Protein AF-A0A183CS65-F1 (afdb_monomer_lite)

Radius of gyration: 16.4 Å; chains: 1; bounding box: 31×21×52 Å

Sequence (94 aa):
NIADAFAIIPGSPTGNPYDYGSVMHYNGKAFAKNDKATIETIDKNYQQTMGWRLGLSFLDAKAINHRYCEHVCDDYPWHAPDCRNGGYANPNNC

Organism: Globodera pallida (NCBI:txid36090)

Foldseek 3Di:
DVCQQFQQPVPPPLSGGDDQQACPFQQQCVPPPDPHGPDADPPNVSNVNHNHNPDGDPVRVSSVCVVPPVCLCVVPPVQWDPDPPPDGGDSVGD

pLDDT: mean 84.72, std 13.67, range [42.22, 96.62]

InterPro domains:
  IPR001506 Peptidase M12A [PF01400] (14-69)
  IPR001506 Peptidase M12A [PR00480] (17-32)
  IPR001506 Peptidase M12A [PR00480] (56-69)
  IPR001506 Peptidase M12A [PS51864] (1-70)
  IPR024079 Metallopeptidase, catalytic domain superfamily [G3DSA:3.40.390.10] (3-72)

Structure (mmCIF, N/CA/C/O backbone):
data_AF-A0A183CS65-F1
#
_entry.id   AF-A0A183CS65-F1
#
loop_
_atom_site.group_PDB
_atom_site.id
_atom_site.type_symbol
_atom_site.label_atom_id
_atom_site.label_alt_id
_atom_site.label_comp_id
_atom_site.label_asym_id
_atom_site.label_entity_id
_atom_site.label_seq_id
_atom_site.pdbx_PDB_ins_code
_atom_site.Cartn_x
_atom_site.Cartn_y
_atom_site.Cartn_z
_atom_site.occupancy
_atom_site.B_iso_or_equiv
_atom_site.auth_seq_id
_atom_site.auth_comp_id
_atom_site.auth_asym_id
_atom_site.auth_atom_id
_atom_site.pdbx_PDB_model_num
ATOM 1 N N . ASN A 1 1 ? -16.532 -10.651 1.133 1.00 46.97 1 ASN A N 1
ATOM 2 C CA . ASN A 1 1 ? -15.829 -11.743 0.414 1.00 46.97 1 ASN A CA 1
ATOM 3 C C . ASN A 1 1 ? -14.366 -11.309 0.279 1.00 46.97 1 ASN A C 1
ATOM 5 O O . ASN A 1 1 ? -14.145 -10.112 0.179 1.00 46.97 1 ASN A O 1
ATOM 9 N N . ILE A 1 2 ? -13.373 -12.211 0.302 1.00 42.22 2 ILE A N 1
ATOM 10 C CA . ILE A 1 2 ? -11.953 -11.867 0.055 1.00 42.22 2 ILE A CA 1
ATOM 11 C C . ILE A 1 2 ? -11.738 -11.032 -1.224 1.00 42.22 2 ILE A C 1
ATOM 13 O O . ILE A 1 2 ? -10.818 -10.226 -1.284 1.00 42.22 2 ILE A O 1
ATOM 17 N N . ALA A 1 3 ? -12.619 -11.166 -2.219 1.00 43.72 3 ALA A N 1
ATOM 18 C CA . ALA A 1 3 ? -12.603 -10.373 -3.445 1.00 43.72 3 ALA A CA 1
ATOM 19 C C . ALA A 1 3 ? -12.874 -8.872 -3.215 1.00 43.72 3 ALA A C 1
ATOM 21 O O . ALA A 1 3 ? -12.382 -8.047 -3.978 1.00 43.72 3 ALA A O 1
ATOM 22 N N . ASP A 1 4 ? -13.603 -8.506 -2.156 1.00 50.84 4 ASP A N 1
ATOM 23 C CA . ASP A 1 4 ? -13.949 -7.108 -1.864 1.00 50.84 4 ASP A CA 1
ATOM 24 C C . ASP A 1 4 ? -12.776 -6.349 -1.219 1.00 50.84 4 ASP A C 1
ATOM 26 O O . ASP A 1 4 ? -12.667 -5.136 -1.370 1.00 50.84 4 ASP A O 1
ATOM 30 N N . ALA A 1 5 ? -11.873 -7.059 -0.529 1.00 48.69 5 ALA A N 1
ATOM 31 C CA . ALA A 1 5 ? -10.688 -6.475 0.110 1.00 48.69 5 ALA A CA 1
ATOM 32 C C . ALA A 1 5 ? -9.621 -6.027 -0.906 1.00 48.69 5 ALA A C 1
ATOM 34 O O . ALA A 1 5 ? -8.829 -5.136 -0.615 1.00 48.69 5 ALA A O 1
ATOM 35 N N . PHE A 1 6 ? -9.629 -6.618 -2.105 1.00 52.00 6 PHE A N 1
ATOM 36 C CA . PHE A 1 6 ? -8.708 -6.307 -3.205 1.00 52.00 6 PHE A CA 1
ATOM 37 C C . PHE A 1 6 ? -9.408 -5.650 -4.397 1.00 52.00 6 PHE A C 1
ATOM 39 O O . PHE A 1 6 ? -8.858 -5.612 -5.498 1.00 52.00 6 PHE A O 1
ATOM 46 N N . ALA A 1 7 ? -10.628 -5.148 -4.212 1.00 55.28 7 ALA A N 1
ATOM 47 C CA . ALA A 1 7 ? -11.321 -4.440 -5.271 1.00 55.28 7 ALA A CA 1
ATOM 48 C C . ALA A 1 7 ? -10.624 -3.100 -5.556 1.00 55.28 7 ALA A C 1
ATOM 50 O O . ALA A 1 7 ? -10.250 -2.355 -4.646 1.00 55.28 7 ALA A O 1
ATOM 51 N N . ILE A 1 8 ? -10.471 -2.775 -6.841 1.00 59.78 8 ILE A N 1
ATOM 52 C CA . ILE A 1 8 ? -10.106 -1.424 -7.267 1.00 59.78 8 ILE A CA 1
ATOM 53 C C . ILE A 1 8 ? -11.258 -0.512 -6.852 1.00 59.78 8 ILE A C 1
ATOM 55 O O . ILE A 1 8 ? -12.381 -0.663 -7.335 1.00 59.78 8 ILE A O 1
ATOM 59 N N . ILE A 1 9 ? 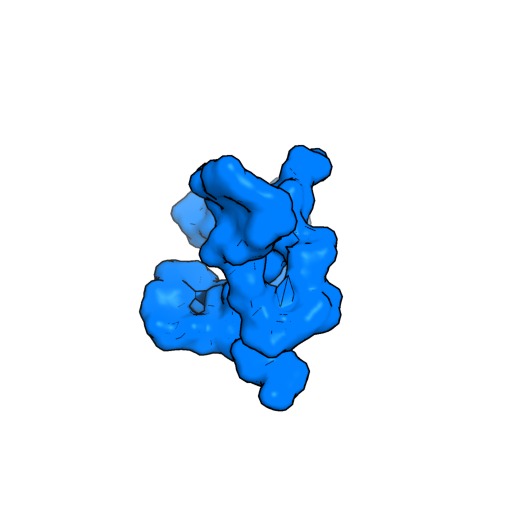-10.993 0.419 -5.935 1.00 62.12 9 ILE A N 1
ATOM 60 C CA . ILE A 1 9 ? -12.020 1.355 -5.479 1.00 62.12 9 ILE A CA 1
ATOM 61 C C . ILE A 1 9 ? -12.325 2.320 -6.638 1.00 62.12 9 ILE A C 1
ATOM 63 O O . ILE A 1 9 ? -11.388 2.927 -7.172 1.00 62.12 9 ILE A O 1
ATOM 67 N N . PRO A 1 10 ? -13.602 2.500 -7.032 1.00 52.06 10 PRO A N 1
ATOM 68 C CA . PRO A 1 10 ? -13.981 3.502 -8.021 1.00 52.06 10 PRO A CA 1
ATOM 69 C C . PRO A 1 10 ? -13.466 4.881 -7.588 1.00 52.06 10 PRO A C 1
ATOM 71 O O . PRO A 1 10 ? -13.838 5.379 -6.527 1.00 52.06 10 PRO A O 1
ATOM 74 N N . GLY A 1 11 ? -12.576 5.476 -8.389 1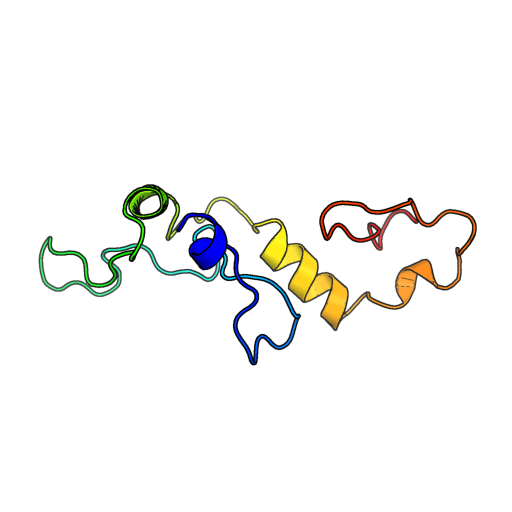.00 58.78 11 GLY A N 1
ATOM 75 C CA . GLY A 1 11 ? -11.916 6.750 -8.076 1.00 58.78 11 GLY A CA 1
ATOM 76 C C . GLY A 1 11 ? -10.468 6.645 -7.579 1.00 58.78 11 GLY A C 1
ATOM 77 O O . GLY A 1 11 ? -9.873 7.680 -7.288 1.00 58.78 11 GLY A O 1
ATOM 78 N N . SER A 1 12 ? -9.876 5.446 -7.508 1.00 66.00 12 SER A N 1
ATOM 79 C CA . SER A 1 12 ? -8.431 5.284 -7.287 1.00 66.00 12 SER A CA 1
ATOM 80 C C . SER A 1 12 ? -7.645 5.949 -8.432 1.00 66.00 12 SER A C 1
ATOM 82 O O . SER A 1 12 ? -7.756 5.483 -9.569 1.00 66.00 12 SER A O 1
ATOM 84 N N . PRO A 1 13 ? -6.837 7.002 -8.178 1.00 66.44 13 PRO A N 1
ATOM 85 C CA . PRO A 1 13 ? -6.116 7.727 -9.231 1.00 66.44 13 PRO A CA 1
ATOM 86 C C . PRO A 1 13 ? -5.126 6.860 -10.016 1.00 66.44 13 PRO A C 1
ATOM 88 O O . PRO A 1 13 ? -4.722 7.231 -11.109 1.00 66.44 13 PRO A O 1
ATOM 91 N N . THR A 1 14 ? -4.720 5.725 -9.444 1.00 71.25 14 THR A N 1
ATOM 92 C CA . THR A 1 14 ? -3.726 4.800 -10.005 1.00 71.25 14 THR A CA 1
ATOM 93 C C . THR A 1 14 ? -4.330 3.462 -10.427 1.00 71.25 14 THR A C 1
ATOM 95 O O . THR A 1 14 ? -3.599 2.570 -10.849 1.00 71.25 14 THR A O 1
ATOM 98 N N . GLY A 1 15 ? -5.647 3.274 -10.264 1.00 79.81 15 GLY A N 1
ATOM 99 C CA . GLY A 1 15 ? -6.314 1.995 -10.531 1.00 79.81 15 GLY A CA 1
ATOM 100 C C . GLY A 1 15 ? -5.858 0.842 -9.627 1.00 79.81 15 GLY A C 1
ATOM 101 O O . GLY A 1 15 ? -6.180 -0.309 -9.902 1.00 79.81 15 GLY A O 1
ATOM 102 N N . ASN A 1 16 ? -5.110 1.118 -8.554 1.00 84.94 16 ASN A N 1
ATOM 103 C CA . ASN A 1 16 ? -4.674 0.099 -7.602 1.00 84.94 16 ASN A CA 1
ATOM 104 C C . ASN A 1 16 ? -5.770 -0.185 -6.555 1.00 84.94 16 ASN A C 1
ATOM 106 O O . ASN A 1 16 ? -6.518 0.737 -6.195 1.00 84.94 16 ASN A O 1
ATOM 110 N N . PRO A 1 17 ? -5.864 -1.433 -6.055 1.00 86.94 17 PRO A N 1
ATOM 111 C CA . PRO A 1 17 ? -6.747 -1.776 -4.946 1.00 86.94 17 PRO A CA 1
ATOM 112 C C . PRO A 1 17 ? -6.250 -1.178 -3.626 1.00 86.94 17 PRO A C 1
ATOM 114 O O . PRO A 1 17 ? -5.123 -0.688 -3.535 1.00 86.94 17 PRO A O 1
ATOM 117 N N . TYR A 1 18 ? -7.100 -1.216 -2.599 1.00 88.31 18 TYR A N 1
ATOM 118 C CA . TYR A 1 18 ? -6.730 -0.723 -1.275 1.00 88.31 18 TYR A CA 1
ATOM 119 C C . TYR A 1 18 ? -5.633 -1.587 -0.654 1.00 88.31 18 TYR A C 1
ATOM 121 O O . TYR A 1 18 ? -5.803 -2.793 -0.491 1.00 88.31 18 TYR A O 1
ATOM 129 N N . ASP A 1 19 ? -4.518 -0.965 -0.281 1.00 90.94 19 ASP A N 1
ATOM 130 C CA . ASP A 1 19 ? -3.399 -1.664 0.339 1.00 90.94 19 ASP A CA 1
ATOM 131 C C . ASP A 1 19 ? -3.354 -1.390 1.843 1.00 90.94 19 ASP A C 1
ATOM 133 O O . ASP A 1 19 ? -2.898 -0.335 2.291 1.00 90.94 19 ASP A O 1
ATOM 137 N N . TYR A 1 20 ? -3.804 -2.363 2.640 1.00 92.25 20 TYR A N 1
ATOM 138 C CA . TYR A 1 20 ? -3.671 -2.301 4.096 1.00 92.25 20 TYR A CA 1
ATOM 139 C C . TYR A 1 20 ? -2.208 -2.189 4.532 1.00 92.25 20 TYR A C 1
ATOM 141 O O . TYR A 1 20 ? -1.932 -1.542 5.534 1.00 92.25 20 TYR A O 1
ATOM 149 N N . GLY A 1 21 ? -1.280 -2.799 3.792 1.00 92.75 21 GLY A N 1
ATOM 150 C CA . GLY A 1 21 ? 0.152 -2.813 4.085 1.00 92.75 21 GLY A CA 1
ATOM 151 C C . GLY A 1 21 ? 0.922 -1.620 3.527 1.00 92.75 21 GLY A C 1
ATOM 152 O O . GLY A 1 21 ? 2.143 -1.588 3.672 1.00 92.75 21 GLY A O 1
ATOM 153 N N . SER A 1 22 ? 0.244 -0.651 2.904 1.00 93.12 22 SER A N 1
ATOM 154 C CA . SER A 1 22 ? 0.887 0.571 2.424 1.00 93.12 22 SER A CA 1
ATOM 155 C C . SER A 1 22 ? 1.594 1.300 3.566 1.00 93.12 22 SER A C 1
ATOM 157 O O . SER A 1 22 ? 1.033 1.475 4.653 1.00 93.12 22 SER A O 1
ATOM 159 N N . VAL A 1 23 ? 2.793 1.825 3.292 1.00 94.81 23 VAL A N 1
ATOM 160 C CA . VAL A 1 23 ? 3.535 2.660 4.257 1.00 94.81 23 VAL A CA 1
ATOM 161 C C . VAL A 1 23 ? 2.764 3.936 4.623 1.00 94.81 23 VAL A C 1
ATOM 163 O O . VAL A 1 23 ? 2.992 4.550 5.671 1.00 94.81 23 VAL A O 1
ATOM 166 N N . MET A 1 24 ? 1.841 4.337 3.747 1.00 92.44 24 MET A N 1
ATOM 167 C CA . MET A 1 24 ? 0.981 5.502 3.910 1.00 92.44 24 MET A CA 1
ATOM 168 C C . MET A 1 24 ? -0.222 5.210 4.812 1.00 92.44 24 MET A C 1
ATOM 170 O O . MET A 1 24 ? -0.884 6.145 5.267 1.00 92.44 24 MET A O 1
ATOM 174 N N . HIS A 1 25 ? -0.508 3.939 5.108 1.00 94.06 25 HIS A N 1
ATOM 175 C CA . HIS A 1 25 ? -1.627 3.555 5.951 1.00 94.06 25 HIS A CA 1
ATOM 176 C C . HIS A 1 25 ? -1.276 3.708 7.437 1.00 94.06 25 HIS A C 1
ATOM 178 O O . HIS A 1 25 ? -0.276 3.193 7.938 1.00 94.06 25 HIS A O 1
ATOM 184 N N . TYR A 1 26 ? -2.137 4.388 8.196 1.00 95.12 26 TYR A N 1
ATOM 185 C CA . TYR A 1 26 ? -2.000 4.463 9.650 1.00 95.12 26 TYR A CA 1
ATOM 186 C C . TYR A 1 26 ? -2.165 3.091 10.321 1.00 95.12 26 TYR A C 1
ATOM 188 O O . TYR A 1 26 ? -2.879 2.226 9.819 1.00 95.12 26 TYR A O 1
ATOM 196 N N . ASN A 1 27 ? -1.546 2.900 11.491 1.00 93.75 27 ASN A N 1
ATOM 197 C CA . ASN A 1 27 ? -1.824 1.726 12.322 1.00 93.75 27 ASN A CA 1
ATOM 198 C C . ASN A 1 27 ? -3.221 1.822 12.968 1.00 93.75 27 ASN A C 1
ATOM 200 O O . ASN A 1 27 ? -3.807 2.903 13.050 1.00 93.75 27 ASN A O 1
ATOM 204 N N . GLY A 1 28 ? -3.738 0.698 13.472 1.00 94.62 28 GLY A N 1
ATOM 205 C CA . GLY A 1 28 ? -5.102 0.619 14.014 1.00 94.62 28 GLY A CA 1
ATOM 206 C C . GLY A 1 28 ? -5.379 1.476 15.256 1.00 94.62 28 GLY A C 1
ATOM 207 O O . GLY A 1 28 ? -6.539 1.701 15.584 1.00 94.62 28 GLY A O 1
ATOM 208 N N . LYS A 1 29 ? -4.346 1.970 15.950 1.00 95.4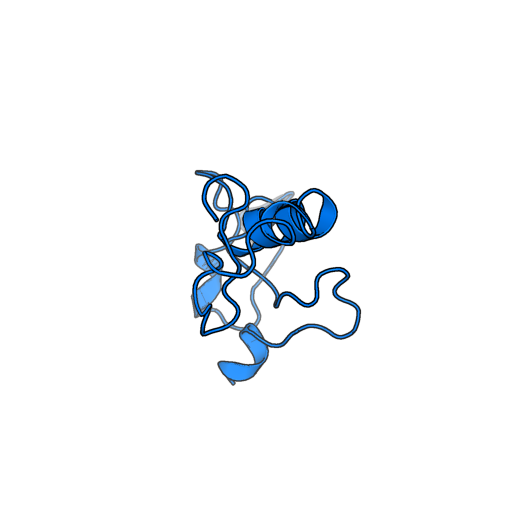4 29 LYS A N 1
ATOM 209 C CA . LYS A 1 29 ? -4.462 2.816 17.154 1.00 95.44 29 LYS A CA 1
ATOM 210 C C . LYS A 1 29 ? -3.968 4.248 16.920 1.00 95.44 29 LYS A C 1
ATOM 212 O O . LYS A 1 29 ? -3.710 4.979 17.878 1.00 95.44 29 LYS A O 1
ATOM 217 N N . ALA A 1 30 ? -3.797 4.668 15.668 1.00 94.81 30 ALA A N 1
ATOM 218 C CA . ALA A 1 30 ? -3.292 5.998 15.368 1.00 94.81 30 ALA A CA 1
ATOM 219 C C . ALA A 1 30 ? -4.215 7.064 15.977 1.00 94.81 30 ALA A C 1
ATOM 221 O O . ALA A 1 30 ? -5.430 7.032 15.781 1.00 94.81 30 ALA A O 1
ATOM 222 N N . PHE A 1 31 ? -3.631 7.996 16.734 1.00 96.06 31 PHE A N 1
ATOM 223 C CA . PHE A 1 31 ? -4.343 9.074 17.436 1.00 96.06 31 PHE A CA 1
ATOM 224 C C . PHE A 1 31 ? -5.354 8.613 18.506 1.00 96.06 31 PHE A C 1
ATOM 226 O O . PHE A 1 31 ? -6.190 9.407 18.945 1.00 96.06 31 PHE A O 1
ATOM 233 N N . ALA A 1 32 ? -5.292 7.356 18.955 1.00 96.62 32 ALA A N 1
ATOM 234 C CA . ALA A 1 32 ? -6.142 6.876 20.038 1.00 96.62 32 ALA A CA 1
ATOM 235 C C . ALA A 1 32 ? -5.816 7.598 21.359 1.00 96.62 32 ALA A C 1
ATOM 237 O O . ALA A 1 32 ? -4.654 7.810 21.701 1.00 96.62 32 ALA A O 1
ATOM 238 N N . LYS A 1 33 ? -6.852 7.962 22.127 1.00 96.56 33 LYS A N 1
ATOM 239 C CA . LYS A 1 33 ? -6.712 8.524 23.491 1.00 96.56 33 LYS A CA 1
ATOM 240 C C . LYS A 1 33 ? -6.685 7.446 24.582 1.00 96.56 33 LYS A C 1
ATOM 242 O O . LYS A 1 33 ? -6.530 7.754 25.757 1.00 96.56 33 LYS A O 1
ATOM 247 N N . ASN A 1 34 ? -6.921 6.199 24.197 1.00 94.94 34 ASN A N 1
ATOM 248 C CA . ASN A 1 34 ? -6.969 5.019 25.049 1.00 94.94 34 ASN A CA 1
ATOM 249 C C . ASN A 1 34 ? -6.488 3.805 24.236 1.00 94.94 34 ASN A C 1
ATOM 251 O O . ASN A 1 34 ? -6.105 3.939 23.078 1.00 94.94 34 ASN A O 1
ATOM 255 N N . ASP A 1 35 ? -6.550 2.610 24.816 1.00 91.25 35 ASP A N 1
ATOM 256 C CA . ASP A 1 35 ? -6.093 1.386 24.149 1.00 91.25 35 ASP A CA 1
ATOM 257 C C . ASP A 1 35 ? -7.035 0.821 23.078 1.00 91.25 35 ASP A C 1
ATOM 259 O O . ASP A 1 35 ? -6.799 -0.281 22.573 1.00 91.25 35 ASP A O 1
ATOM 263 N N . LYS A 1 36 ? -8.091 1.550 22.706 1.00 95.62 36 LYS A N 1
ATOM 264 C CA . LYS A 1 36 ? -9.038 1.104 21.682 1.00 95.62 36 LYS A CA 1
ATOM 265 C C . LYS A 1 36 ? -8.523 1.446 20.287 1.00 95.62 36 LYS A C 1
ATOM 267 O O . LYS A 1 36 ? -7.864 2.464 20.085 1.00 95.62 36 LYS A O 1
ATOM 272 N N . ALA A 1 37 ? -8.842 0.586 19.324 1.00 94.62 37 ALA A N 1
ATOM 273 C CA . ALA A 1 37 ? -8.573 0.870 17.924 1.00 94.62 37 ALA A CA 1
ATOM 274 C C . ALA A 1 37 ? -9.386 2.095 17.473 1.00 94.62 37 ALA A C 1
ATOM 276 O O . ALA A 1 37 ? -10.572 2.215 17.777 1.00 94.62 37 ALA A O 1
ATOM 277 N N . THR A 1 38 ? -8.734 3.008 16.762 1.00 96.38 38 THR A N 1
ATOM 278 C CA . THR A 1 38 ? -9.370 4.127 16.053 1.00 96.38 38 THR A CA 1
ATOM 279 C C . THR A 1 38 ? -9.705 3.754 14.617 1.00 96.38 38 THR A C 1
ATOM 281 O O . THR A 1 38 ? -10.605 4.348 14.030 1.00 96.38 38 THR A O 1
ATOM 284 N N . ILE A 1 39 ? -9.000 2.764 14.061 1.00 95.19 39 ILE A N 1
ATOM 285 C CA . ILE A 1 39 ? -9.230 2.239 12.720 1.00 95.19 39 ILE A CA 1
ATOM 286 C C . ILE A 1 39 ? -9.331 0.719 12.806 1.00 95.19 39 ILE A C 1
ATOM 288 O O . ILE A 1 39 ? -8.389 0.032 13.213 1.00 95.19 39 ILE A O 1
ATOM 292 N N . GLU A 1 40 ? -10.478 0.199 12.388 1.00 95.31 40 GLU A N 1
ATOM 293 C CA . GLU A 1 40 ? -10.729 -1.230 12.297 1.00 95.31 40 GLU A CA 1
ATOM 294 C C . GLU A 1 40 ? -10.953 -1.644 10.847 1.00 95.31 40 GLU A C 1
ATOM 296 O O . GLU A 1 40 ? -11.783 -1.082 10.134 1.00 95.31 40 GLU A O 1
ATOM 301 N N . THR A 1 41 ? -10.214 -2.662 10.427 1.00 91.81 41 THR A N 1
ATOM 302 C CA . THR A 1 41 ? -10.424 -3.338 9.149 1.00 91.81 41 THR A CA 1
ATOM 303 C C . THR A 1 41 ? -11.783 -4.038 9.138 1.00 91.81 41 THR A C 1
ATOM 305 O O . THR A 1 41 ? -12.236 -4.571 10.161 1.00 91.81 41 THR A O 1
ATOM 308 N N . ILE A 1 42 ? -12.440 -4.024 7.973 1.00 91.12 42 ILE A N 1
ATOM 309 C CA . ILE A 1 42 ? -13.683 -4.775 7.743 1.00 91.12 42 ILE A CA 1
ATOM 310 C C . ILE A 1 42 ? -13.370 -6.272 7.796 1.00 91.12 42 ILE A C 1
ATOM 312 O O . ILE A 1 42 ? -14.014 -7.016 8.533 1.00 91.12 42 ILE A O 1
ATOM 316 N N . ASP A 1 43 ? -12.342 -6.699 7.060 1.00 90.06 43 ASP A N 1
ATOM 317 C CA . ASP A 1 43 ? -11.779 -8.038 7.188 1.00 90.06 43 ASP A CA 1
ATOM 318 C C . ASP A 1 43 ? -10.678 -8.040 8.253 1.00 90.06 43 ASP A C 1
ATOM 320 O O . ASP A 1 43 ? -9.574 -7.529 8.049 1.00 90.06 43 ASP A O 1
ATOM 324 N N . LYS A 1 44 ? -10.994 -8.657 9.393 1.00 92.44 44 LYS A N 1
ATOM 325 C CA . LYS A 1 44 ? -10.131 -8.711 10.576 1.00 92.44 44 LYS A CA 1
ATOM 326 C C . LYS A 1 44 ? -8.789 -9.405 10.328 1.00 92.44 44 LYS A C 1
ATOM 328 O O . LYS A 1 44 ? -7.861 -9.169 11.102 1.00 92.44 44 LYS A O 1
ATOM 333 N N . ASN A 1 45 ? -8.649 -10.197 9.261 1.00 92.88 45 ASN A N 1
ATOM 334 C CA . ASN A 1 45 ? -7.378 -10.833 8.907 1.00 92.88 45 ASN A CA 1
ATOM 335 C C . ASN A 1 45 ? -6.285 -9.809 8.554 1.00 92.88 45 ASN A C 1
ATOM 337 O O . ASN A 1 45 ? -5.105 -10.089 8.757 1.00 92.88 45 ASN A O 1
ATOM 341 N N . TYR A 1 46 ? -6.661 -8.607 8.098 1.00 91.69 46 TYR A N 1
ATOM 342 C CA . TYR A 1 46 ? -5.719 -7.544 7.723 1.00 91.69 46 TYR A CA 1
ATOM 343 C C . TYR A 1 46 ? -5.437 -6.537 8.844 1.00 91.69 46 TYR A C 1
ATOM 345 O O . TYR A 1 46 ? -4.645 -5.610 8.666 1.00 91.69 46 TYR A O 1
ATOM 353 N N . GLN A 1 47 ? -6.036 -6.704 10.028 1.00 93.38 47 GLN A N 1
ATOM 354 C CA . GLN A 1 47 ? -5.898 -5.742 11.128 1.00 93.38 47 GLN A CA 1
ATOM 355 C C . GLN A 1 47 ? -4.444 -5.551 11.585 1.00 93.38 47 GLN A C 1
ATOM 357 O O . GLN A 1 47 ? -4.087 -4.471 12.048 1.00 93.38 47 GLN A O 1
ATOM 362 N N . GLN A 1 48 ? -3.615 -6.592 11.478 1.00 91.81 48 GLN A N 1
ATOM 363 C CA . GLN A 1 48 ? -2.192 -6.542 11.839 1.00 91.81 48 GLN A CA 1
ATOM 364 C C . GLN A 1 48 ? -1.285 -6.171 10.655 1.00 91.81 48 GLN A C 1
ATOM 366 O O . GLN A 1 48 ? -0.089 -5.971 10.840 1.00 91.81 48 GLN A O 1
ATOM 371 N N . THR A 1 49 ? -1.839 -6.075 9.445 1.00 91.81 49 THR A N 1
ATOM 372 C CA . THR A 1 49 ? -1.107 -5.671 8.236 1.00 91.81 49 THR A CA 1
ATOM 373 C C . THR A 1 49 ? -0.913 -4.154 8.184 1.00 91.81 49 THR A C 1
ATOM 375 O O . THR A 1 49 ? 0.090 -3.673 7.663 1.00 91.81 49 THR A O 1
ATOM 378 N N . MET A 1 50 ? -1.854 -3.394 8.750 1.00 91.94 50 MET A N 1
ATOM 379 C CA . MET A 1 50 ? -1.840 -1.933 8.714 1.00 91.94 50 MET A CA 1
ATOM 380 C C . MET A 1 50 ? -0.791 -1.280 9.608 1.00 91.94 50 MET A C 1
ATOM 382 O O . MET A 1 50 ? -0.492 -1.741 10.710 1.00 91.94 50 MET A O 1
ATOM 386 N N . GLY A 1 51 ? -0.292 -0.124 9.168 1.00 88.38 51 GLY A N 1
ATOM 387 C CA . GLY A 1 51 ? 0.705 0.633 9.918 1.00 88.38 51 GLY A CA 1
ATOM 388 C C . GLY A 1 51 ? 2.105 0.036 9.868 1.00 88.38 51 GLY A C 1
ATOM 389 O O . GLY A 1 51 ? 2.937 0.370 10.717 1.00 88.38 51 GLY A O 1
ATOM 390 N N . TRP A 1 52 ? 2.366 -0.834 8.893 1.00 85.56 52 TRP A N 1
ATOM 391 C CA . TRP A 1 52 ? 3.696 -1.346 8.618 1.00 85.56 52 TRP A CA 1
ATOM 392 C C . TRP A 1 52 ? 4.595 -0.215 8.093 1.00 85.56 52 TRP A C 1
ATOM 394 O O . TRP A 1 52 ? 4.237 0.506 7.168 1.00 85.56 52 TRP A O 1
ATOM 404 N N . ARG A 1 53 ? 5.762 -0.016 8.723 1.00 86.06 53 ARG A N 1
ATOM 405 C CA . ARG A 1 53 ? 6.695 1.088 8.414 1.00 86.06 53 ARG A CA 1
ATOM 406 C C . ARG A 1 53 ? 8.107 0.639 8.022 1.00 86.06 53 ARG A C 1
ATOM 408 O O . ARG A 1 53 ? 9.027 1.447 8.079 1.00 86.06 53 ARG A O 1
ATOM 415 N N . LEU A 1 54 ? 8.307 -0.634 7.664 1.00 88.56 54 LEU A N 1
ATOM 416 C CA . LEU A 1 54 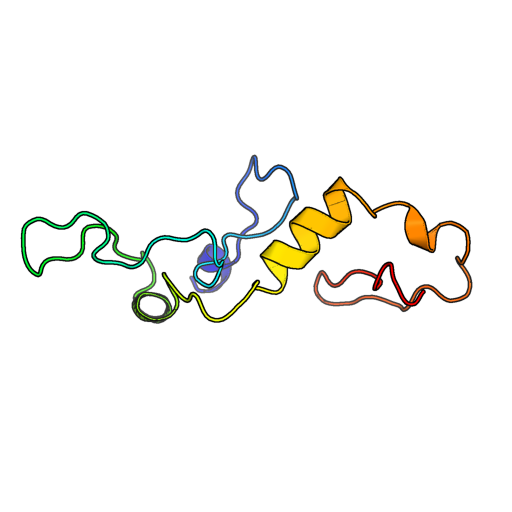? 9.639 -1.122 7.264 1.00 88.56 54 LEU A CA 1
ATOM 417 C C . LEU A 1 54 ? 10.049 -0.642 5.865 1.00 88.56 54 LEU A C 1
ATOM 419 O O . LEU A 1 54 ? 11.238 -0.483 5.609 1.00 88.56 54 LEU A O 1
ATOM 423 N N . GLY A 1 55 ? 9.092 -0.397 4.972 1.00 91.12 55 GLY A N 1
ATOM 424 C CA . GLY A 1 55 ? 9.373 0.045 3.611 1.00 91.12 55 GLY A CA 1
ATOM 425 C C . GLY A 1 55 ? 8.107 0.226 2.785 1.00 91.12 55 GLY A C 1
ATOM 426 O O . GLY A 1 55 ? 7.002 0.027 3.286 1.00 91.12 55 GLY A O 1
ATOM 427 N N . LEU A 1 56 ? 8.296 0.614 1.522 1.00 93.56 56 LEU A N 1
ATOM 428 C CA . LEU A 1 56 ? 7.219 0.723 0.541 1.00 93.56 56 LEU A CA 1
ATOM 429 C C . LEU A 1 56 ? 6.600 -0.651 0.280 1.00 93.56 56 LEU A C 1
ATOM 431 O O . LEU A 1 56 ? 7.318 -1.635 0.079 1.00 93.56 56 LEU A O 1
ATOM 435 N N . SER A 1 57 ? 5.274 -0.696 0.216 1.00 93.19 57 SER A N 1
ATOM 436 C CA . SER A 1 57 ? 4.580 -1.834 -0.377 1.00 93.19 57 SER A CA 1
ATOM 437 C C . SER A 1 57 ? 4.809 -1.871 -1.894 1.00 93.19 57 SER A C 1
ATOM 439 O O . SER A 1 57 ? 5.242 -0.894 -2.519 1.00 93.19 57 SER A O 1
ATOM 441 N N . PHE A 1 58 ? 4.461 -2.996 -2.518 1.00 92.56 58 PHE A N 1
ATOM 442 C CA . PHE A 1 58 ? 4.474 -3.100 -3.976 1.00 92.56 58 PHE A CA 1
ATOM 443 C C . PHE A 1 58 ? 3.564 -2.049 -4.634 1.00 92.56 58 PHE A C 1
ATOM 445 O O . PHE A 1 58 ? 3.945 -1.454 -5.645 1.00 92.56 58 PHE A O 1
ATOM 452 N N . LEU A 1 59 ? 2.381 -1.797 -4.061 1.00 91.75 59 LEU A N 1
ATOM 453 C CA . LEU A 1 59 ? 1.407 -0.865 -4.629 1.00 91.75 59 LEU A CA 1
ATOM 454 C C . LEU A 1 59 ? 1.806 0.599 -4.420 1.00 91.75 59 LEU A C 1
ATOM 456 O O . LEU A 1 59 ? 1.518 1.416 -5.297 1.00 91.75 59 LEU A O 1
ATOM 460 N N . ASP A 1 60 ? 2.544 0.918 -3.351 1.00 93.12 60 ASP A N 1
ATOM 461 C CA . ASP A 1 60 ? 3.168 2.237 -3.180 1.00 93.12 60 ASP A CA 1
ATOM 462 C C . ASP A 1 60 ? 4.191 2.503 -4.295 1.00 93.12 60 ASP A C 1
ATOM 464 O O . ASP A 1 60 ? 4.123 3.522 -4.985 1.00 93.12 60 ASP A O 1
ATOM 468 N N . ALA A 1 61 ? 5.113 1.558 -4.519 1.00 93.88 61 ALA A N 1
ATOM 469 C CA . ALA A 1 61 ? 6.129 1.679 -5.565 1.00 93.88 61 ALA A CA 1
ATOM 470 C C . ALA A 1 61 ? 5.495 1.752 -6.962 1.00 93.88 61 ALA A C 1
ATOM 472 O O . ALA A 1 61 ? 5.878 2.591 -7.778 1.00 93.88 61 ALA A O 1
ATOM 473 N N . LYS A 1 62 ? 4.478 0.921 -7.222 1.00 92.00 62 LYS A N 1
ATOM 474 C CA . LYS A 1 62 ? 3.715 0.943 -8.474 1.00 92.00 62 LYS A CA 1
ATOM 475 C C . LYS A 1 62 ? 3.042 2.292 -8.709 1.00 92.00 62 LYS A C 1
ATOM 477 O O . LYS A 1 62 ? 3.122 2.815 -9.814 1.00 92.00 62 LYS A O 1
ATOM 482 N N . ALA A 1 63 ? 2.391 2.861 -7.693 1.00 91.69 63 ALA A N 1
ATOM 483 C CA . ALA A 1 63 ? 1.726 4.157 -7.803 1.00 91.69 63 ALA A CA 1
ATOM 484 C C . ALA A 1 63 ? 2.711 5.281 -8.172 1.00 91.69 63 ALA A C 1
ATOM 486 O O . ALA A 1 63 ? 2.419 6.093 -9.049 1.00 91.69 63 ALA A O 1
ATOM 487 N N . ILE A 1 64 ? 3.889 5.303 -7.541 1.00 93.06 64 ILE A N 1
ATOM 488 C CA . ILE A 1 64 ? 4.942 6.287 -7.830 1.00 93.06 64 ILE A CA 1
ATOM 489 C C . ILE A 1 64 ? 5.493 6.087 -9.245 1.00 93.06 64 ILE A C 1
ATOM 491 O O . ILE A 1 64 ? 5.564 7.045 -10.015 1.00 93.06 64 ILE A O 1
ATOM 495 N N . ASN A 1 65 ? 5.832 4.851 -9.614 1.00 93.00 65 ASN A N 1
ATOM 496 C CA . ASN A 1 65 ? 6.392 4.552 -10.930 1.00 93.00 65 ASN A CA 1
ATOM 497 C C . ASN A 1 65 ? 5.393 4.823 -12.055 1.00 93.00 65 ASN A C 1
ATOM 499 O O . ASN A 1 65 ? 5.774 5.376 -13.076 1.00 93.00 65 ASN A O 1
ATOM 503 N N . HIS A 1 66 ? 4.108 4.542 -11.857 1.00 90.44 66 HIS A N 1
ATOM 504 C CA . HIS A 1 66 ? 3.077 4.936 -12.814 1.00 90.44 66 HIS A CA 1
ATOM 505 C C . HIS A 1 66 ? 2.974 6.465 -12.943 1.00 90.44 66 HIS A C 1
ATOM 507 O O . HIS A 1 66 ? 2.797 6.985 -14.033 1.00 90.44 66 HIS A O 1
ATOM 513 N N . ARG A 1 67 ? 3.150 7.231 -11.860 1.00 91.44 67 ARG A N 1
ATOM 514 C CA . ARG A 1 67 ? 3.038 8.696 -11.932 1.00 91.44 67 ARG A CA 1
ATOM 515 C C . ARG A 1 67 ? 4.233 9.385 -12.599 1.00 91.44 67 ARG A C 1
ATOM 517 O O . ARG A 1 67 ? 4.044 10.456 -13.185 1.00 91.44 67 ARG A O 1
ATOM 524 N N . TYR A 1 68 ? 5.435 8.832 -12.436 1.00 93.12 68 TYR A N 1
ATOM 525 C CA . TYR A 1 68 ? 6.694 9.504 -12.783 1.00 93.12 68 TYR A CA 1
ATOM 526 C C . TYR A 1 68 ? 7.574 8.747 -13.786 1.00 93.12 68 TYR A C 1
ATOM 528 O O . TYR A 1 68 ? 8.481 9.351 -14.351 1.00 93.12 68 TYR A O 1
ATOM 536 N N . CYS A 1 69 ? 7.328 7.456 -14.013 1.00 92.56 69 CYS A N 1
ATOM 537 C CA . CYS A 1 69 ? 8.190 6.572 -14.802 1.00 92.56 69 CYS A CA 1
ATOM 538 C C . CYS A 1 69 ? 7.422 5.720 -15.830 1.00 92.56 69 CYS A C 1
ATOM 540 O O . CYS A 1 69 ? 7.994 4.773 -16.362 1.00 92.56 69 CYS A O 1
ATOM 542 N N . GLU A 1 70 ? 6.151 6.031 -16.111 1.00 87.81 70 GLU A N 1
ATOM 543 C CA . GLU A 1 70 ? 5.277 5.212 -16.968 1.00 87.81 70 GLU A CA 1
ATOM 544 C C . GLU A 1 70 ? 5.878 4.923 -18.347 1.00 87.81 70 GLU A C 1
ATOM 546 O O . GLU A 1 70 ? 5.833 3.787 -18.802 1.00 87.81 70 GLU A O 1
ATOM 551 N N . HIS A 1 71 ? 6.512 5.925 -18.956 1.00 89.12 71 HIS A N 1
ATOM 552 C CA . HIS A 1 71 ? 7.029 5.852 -20.324 1.00 89.12 71 HIS A CA 1
ATOM 553 C C . HIS A 1 71 ? 8.509 5.464 -20.422 1.00 89.12 71 HIS A C 1
ATOM 555 O O . HIS A 1 71 ? 9.082 5.482 -21.506 1.00 89.12 71 HIS A O 1
ATOM 561 N N . VAL A 1 72 ? 9.168 5.125 -19.308 1.00 91.06 72 VAL A N 1
ATOM 562 C CA . VAL A 1 72 ? 10.618 4.841 -19.316 1.00 91.06 72 VAL A CA 1
ATOM 563 C C . VAL A 1 72 ? 10.951 3.604 -20.156 1.00 91.06 72 VAL A C 1
ATOM 565 O O . VAL A 1 72 ? 11.996 3.562 -20.799 1.00 91.06 72 VAL A O 1
ATOM 568 N N . CYS A 1 73 ? 10.058 2.614 -20.190 1.00 87.94 73 CYS A N 1
ATOM 569 C CA . CYS A 1 73 ? 10.262 1.395 -20.971 1.00 87.94 73 CYS A CA 1
ATOM 570 C C . CYS A 1 73 ? 9.689 1.453 -22.394 1.00 87.94 73 CYS A C 1
ATOM 572 O O . CYS A 1 73 ? 9.846 0.479 -23.132 1.00 87.94 73 CYS A O 1
ATOM 574 N N . ASP A 1 74 ? 9.076 2.566 -22.808 1.00 87.94 74 ASP A N 1
ATOM 575 C CA . ASP A 1 74 ? 8.465 2.688 -24.140 1.00 87.94 74 ASP A CA 1
ATOM 576 C C . ASP A 1 74 ? 9.519 2.646 -25.258 1.00 87.94 74 ASP A C 1
ATOM 578 O O . ASP A 1 74 ? 9.253 2.129 -26.344 1.00 87.94 74 ASP A O 1
ATOM 582 N N . ASP A 1 75 ? 10.741 3.104 -24.969 1.00 83.50 75 ASP A N 1
ATOM 583 C CA . ASP A 1 75 ? 11.883 3.062 -25.892 1.00 83.50 75 ASP A CA 1
ATOM 584 C C . ASP A 1 75 ? 12.500 1.652 -26.030 1.00 83.50 75 ASP A C 1
ATOM 586 O O . ASP A 1 75 ? 13.286 1.396 -26.948 1.00 83.50 75 ASP A O 1
ATOM 590 N N . TYR A 1 76 ? 12.120 0.706 -25.159 1.00 81.25 76 TYR A N 1
ATOM 591 C CA . TYR A 1 76 ? 12.640 -0.668 -25.117 1.00 81.25 76 TYR A CA 1
ATOM 592 C C . TYR A 1 76 ? 11.529 -1.733 -25.244 1.00 81.25 76 TYR A C 1
ATOM 594 O O . TYR A 1 76 ? 11.471 -2.675 -24.446 1.00 81.25 76 TYR A O 1
ATOM 602 N N . PRO A 1 77 ? 10.669 -1.673 -26.281 1.00 71.12 77 PRO A N 1
ATOM 603 C CA . PRO A 1 77 ? 9.475 -2.518 -26.384 1.00 71.12 77 PRO A CA 1
ATOM 604 C C . PRO A 1 77 ? 9.793 -4.015 -26.521 1.00 71.12 77 PRO A C 1
A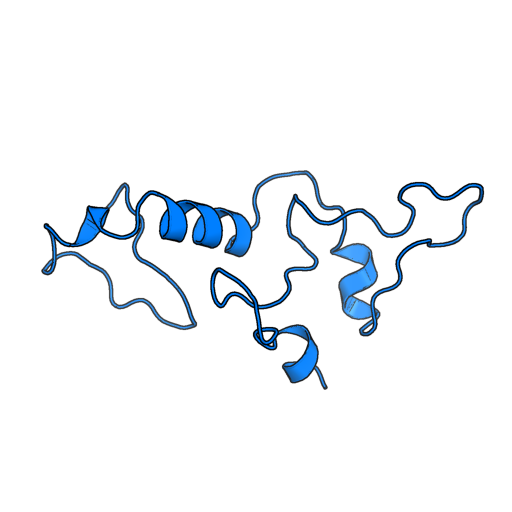TOM 606 O O . PRO A 1 77 ? 8.964 -4.859 -26.199 1.00 71.12 77 PRO A O 1
ATOM 609 N N . TRP A 1 78 ? 11.003 -4.357 -26.971 1.00 73.94 78 TRP A N 1
ATOM 610 C CA . TRP A 1 78 ? 11.467 -5.742 -27.114 1.00 73.94 78 TRP A CA 1
ATOM 611 C C . TRP A 1 78 ? 12.005 -6.355 -25.815 1.00 73.94 78 TRP A C 1
ATOM 613 O O . TRP A 1 78 ? 12.236 -7.562 -25.778 1.00 73.94 78 TRP A O 1
ATOM 623 N N . HIS A 1 79 ? 12.216 -5.539 -24.779 1.00 70.69 79 HIS A N 1
ATOM 624 C CA . HIS A 1 79 ? 12.760 -5.970 -23.488 1.00 70.69 79 HIS A CA 1
ATOM 625 C C . HIS A 1 79 ? 11.722 -5.908 -22.360 1.00 70.69 79 HIS A C 1
ATOM 627 O O . HIS A 1 79 ? 11.872 -6.600 -21.359 1.00 70.69 79 HIS A O 1
ATOM 633 N N . ALA A 1 80 ? 10.611 -5.185 -22.553 1.00 73.25 80 ALA A N 1
ATOM 634 C CA . ALA A 1 80 ? 9.532 -5.132 -21.574 1.00 73.25 80 ALA A CA 1
ATOM 635 C C . ALA A 1 80 ? 8.990 -6.548 -21.249 1.00 73.25 80 ALA A C 1
ATOM 637 O O . ALA A 1 80 ? 8.471 -7.233 -22.138 1.00 73.25 80 ALA A O 1
ATOM 638 N N . PRO A 1 81 ? 9.090 -7.015 -19.989 1.00 81.25 81 PRO A N 1
ATOM 639 C CA . PRO A 1 81 ? 8.634 -8.347 -19.615 1.00 81.25 81 PRO A CA 1
ATOM 640 C C . PRO A 1 81 ? 7.104 -8.452 -19.666 1.00 81.25 81 PRO A C 1
ATOM 642 O O . PRO A 1 81 ? 6.393 -7.515 -19.300 1.00 81.25 81 PRO A O 1
ATOM 645 N N . ASP A 1 82 ? 6.598 -9.631 -20.042 1.00 85.81 82 ASP A N 1
ATOM 646 C CA . ASP A 1 82 ? 5.171 -9.981 -19.960 1.00 85.81 82 ASP A CA 1
ATOM 647 C C . ASP A 1 82 ? 4.702 -9.984 -18.493 1.00 85.81 82 ASP A C 1
ATOM 649 O O . ASP A 1 82 ? 4.834 -10.971 -17.759 1.00 85.81 82 ASP A O 1
ATOM 653 N N . CYS A 1 83 ? 4.203 -8.836 -18.037 1.00 85.81 83 CYS A N 1
ATOM 654 C CA . CYS A 1 83 ? 3.789 -8.617 -16.659 1.00 85.81 83 CYS A CA 1
ATOM 655 C C . CYS A 1 83 ? 2.395 -9.202 -16.404 1.00 85.81 83 CYS A C 1
ATOM 657 O O . CYS A 1 83 ? 1.407 -8.809 -17.020 1.00 85.81 83 CYS A O 1
ATOM 659 N N . ARG A 1 84 ? 2.293 -10.106 -15.424 1.00 87.81 84 ARG A N 1
ATOM 660 C CA . ARG A 1 84 ? 1.036 -10.777 -15.042 1.00 87.81 84 ARG A CA 1
ATOM 661 C C . ARG A 1 84 ? 0.520 -10.278 -13.696 1.00 87.81 84 ARG A C 1
ATOM 663 O O . ARG A 1 84 ? 1.256 -9.653 -12.937 1.00 87.81 84 ARG A O 1
ATOM 670 N N . ASN A 1 85 ? -0.744 -10.577 -13.384 1.00 86.31 85 ASN A N 1
ATOM 671 C CA . ASN A 1 85 ? -1.372 -10.302 -12.079 1.00 86.31 85 ASN A CA 1
ATOM 672 C C . ASN A 1 85 ? -1.296 -8.826 -11.636 1.00 86.31 85 ASN A C 1
ATOM 674 O O . ASN A 1 85 ? -1.134 -8.532 -10.456 1.00 86.31 85 ASN A O 1
ATOM 678 N N . GLY A 1 86 ? -1.380 -7.889 -12.585 1.00 84.19 86 GLY A N 1
ATOM 679 C CA . GLY A 1 86 ? -1.288 -6.458 -12.287 1.00 84.19 86 GLY A CA 1
ATOM 680 C C . GLY A 1 86 ? 0.130 -5.960 -11.978 1.00 84.19 86 GLY A C 1
ATOM 681 O O . GLY A 1 86 ? 0.268 -4.879 -11.396 1.00 84.19 86 GLY A O 1
ATOM 682 N N . GLY A 1 87 ? 1.159 -6.727 -12.354 1.00 87.44 87 GLY A N 1
ATOM 683 C CA . GLY A 1 87 ? 2.555 -6.292 -12.380 1.00 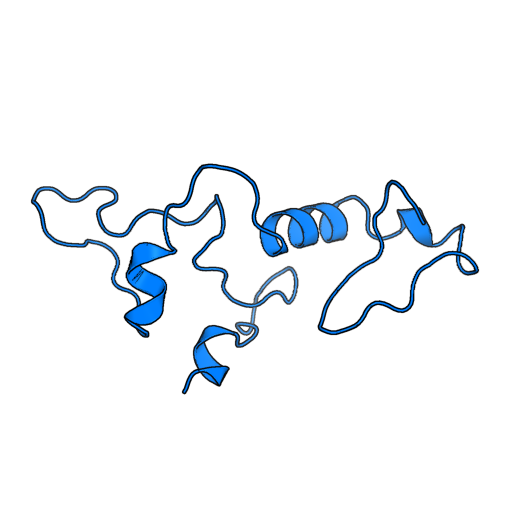87.44 87 GLY A CA 1
ATOM 684 C C . GLY A 1 87 ? 2.827 -5.178 -13.398 1.00 87.44 87 GLY A C 1
ATOM 685 O O . GLY A 1 87 ? 1.972 -4.853 -14.219 1.00 87.44 87 GLY A O 1
ATOM 686 N N . TYR A 1 88 ? 4.024 -4.596 -13.337 1.00 87.88 88 TYR A N 1
ATOM 687 C CA . TYR A 1 88 ? 4.505 -3.573 -14.269 1.00 87.88 88 TYR A CA 1
ATOM 688 C C . TYR A 1 88 ? 6.023 -3.713 -14.460 1.00 87.88 88 TYR A C 1
ATOM 690 O O . TYR A 1 88 ? 6.701 -4.282 -13.599 1.00 87.88 88 TYR A O 1
ATOM 698 N N . ALA A 1 89 ? 6.545 -3.214 -15.582 1.00 90.25 89 ALA A N 1
ATOM 699 C CA . ALA A 1 89 ? 7.972 -3.270 -15.883 1.00 90.25 89 ALA A CA 1
ATOM 700 C C . ALA A 1 89 ? 8.779 -2.429 -14.880 1.00 90.25 89 ALA A C 1
ATOM 702 O O . ALA A 1 89 ? 8.351 -1.349 -14.471 1.00 90.25 89 ALA A O 1
ATOM 703 N N . ASN A 1 90 ? 9.957 -2.915 -14.481 1.00 90.88 90 ASN A N 1
ATOM 704 C CA . ASN A 1 90 ? 10.857 -2.136 -13.638 1.00 90.88 90 ASN A CA 1
ATOM 705 C C . ASN A 1 90 ? 11.450 -0.993 -14.480 1.00 90.88 90 ASN A C 1
ATOM 707 O O . ASN A 1 90 ? 12.211 -1.283 -15.398 1.00 90.88 90 ASN A O 1
ATOM 711 N N . PRO A 1 91 ? 11.197 0.288 -14.156 1.00 90.62 91 PRO A N 1
ATOM 712 C CA . PRO A 1 91 ? 11.692 1.402 -14.965 1.00 90.62 91 PRO A CA 1
ATOM 713 C C . PRO A 1 91 ? 13.225 1.513 -14.989 1.00 90.62 91 PRO A C 1
ATOM 715 O O . PRO A 1 91 ? 13.774 2.185 -15.850 1.00 90.62 91 PRO A O 1
ATOM 718 N N . ASN A 1 92 ? 13.939 0.858 -14.068 1.00 89.69 92 ASN A N 1
ATOM 719 C CA . ASN A 1 92 ? 15.407 0.822 -14.071 1.00 89.69 92 ASN A CA 1
ATOM 720 C C . ASN A 1 92 ? 15.989 -0.374 -14.842 1.00 89.69 92 ASN A C 1
ATOM 722 O O . ASN A 1 92 ? 17.207 -0.481 -14.961 1.00 89.69 92 ASN A O 1
ATOM 726 N N . ASN A 1 93 ? 15.146 -1.312 -15.278 1.00 87.38 93 ASN A N 1
ATOM 727 C CA . ASN A 1 93 ? 15.550 -2.505 -16.012 1.00 87.38 93 ASN A CA 1
ATOM 728 C C . ASN A 1 93 ? 14.366 -3.016 -16.840 1.00 87.38 93 ASN A C 1
ATOM 730 O O . ASN A 1 93 ? 13.669 -3.951 -16.426 1.00 87.38 93 ASN A O 1
ATOM 734 N N . CYS A 1 94 ? 14.152 -2.329 -17.961 1.00 84.06 94 CYS A N 1
ATOM 735 C CA . CYS A 1 94 ? 13.414 -2.832 -19.105 1.00 84.06 94 CYS A CA 1
ATOM 736 C C . CYS A 1 94 ? 14.331 -3.870 -19.784 1.00 84.06 94 CYS A C 1
ATOM 738 O O . CYS A 1 94 ? 13.916 -5.036 -19.845 1.00 84.06 94 CYS A O 1
#

Secondary structure (DSSP, 8-state):
-HHHHT-B-TT-TT-PBP-TT-TTSPPTTTT-SSSS-SS--SSGGGTTTTT--SS--HHHHHHHHHHHSTTTTTT-TTT-----TT---BTTB-